Protein AF-A0A023B5G3-F1 (afdb_monomer_lite)

Structure (mmCIF, N/CA/C/O backbone):
data_AF-A0A023B5G3-F1
#
_entry.id   AF-A0A023B5G3-F1
#
loop_
_atom_site.group_PDB
_atom_site.id
_atom_site.type_symbol
_atom_site.label_atom_id
_atom_site.label_alt_id
_atom_site.label_comp_id
_atom_site.label_asym_id
_atom_site.label_entity_id
_atom_site.label_seq_id
_atom_site.pdbx_PDB_ins_code
_atom_sit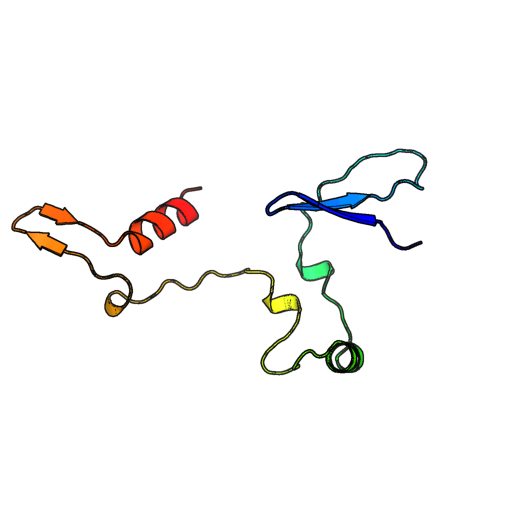e.Cartn_x
_atom_site.Cartn_y
_atom_site.Cartn_z
_atom_site.occupancy
_atom_site.B_iso_or_equiv
_atom_site.auth_seq_id
_atom_site.auth_comp_id
_atom_site.auth_asym_id
_atom_site.auth_atom_id
_atom_site.pdbx_PDB_model_num
ATOM 1 N N . MET A 1 1 ? -13.972 10.708 27.366 1.00 70.19 1 MET A N 1
ATOM 2 C CA . MET A 1 1 ? -14.596 11.364 26.195 1.00 70.19 1 MET A CA 1
ATOM 3 C C . MET A 1 1 ? -13.860 10.910 24.945 1.00 70.19 1 MET A C 1
ATOM 5 O O . MET A 1 1 ? -12.696 10.550 25.070 1.00 70.19 1 MET A O 1
ATOM 9 N N . GLN A 1 2 ? -14.532 10.851 23.793 1.00 77.62 2 GLN A N 1
ATOM 10 C CA . GLN A 1 2 ? -13.879 10.526 22.518 1.00 77.62 2 GLN A CA 1
ATOM 11 C C . GLN A 1 2 ? -13.016 11.721 22.065 1.00 77.62 2 GLN A C 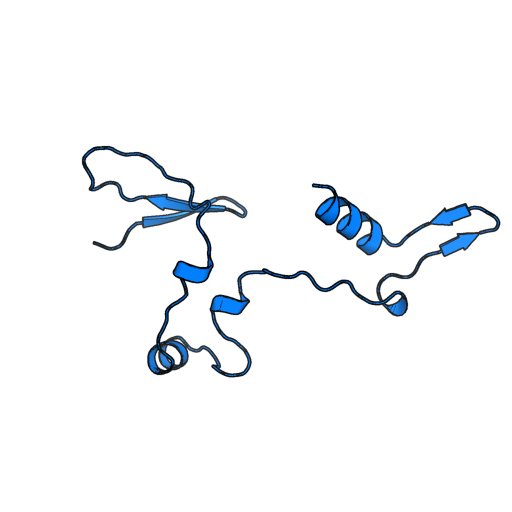1
ATOM 13 O O . GLN A 1 2 ? -13.484 12.853 22.213 1.00 77.62 2 GLN A O 1
ATOM 18 N N . PRO A 1 3 ? -11.782 11.504 21.572 1.00 85.62 3 PRO A N 1
ATOM 19 C CA . PRO A 1 3 ? -10.955 12.577 21.022 1.00 85.62 3 PRO A CA 1
ATOM 20 C C . PRO A 1 3 ? -11.542 13.101 19.707 1.00 85.62 3 PRO A C 1
ATOM 22 O O . PRO A 1 3 ? -12.339 12.418 19.057 1.00 85.62 3 PRO A O 1
ATOM 25 N N . GLN A 1 4 ? -11.156 14.316 19.319 1.00 87.94 4 GLN A N 1
ATOM 26 C CA . GLN A 1 4 ? -11.595 14.914 18.059 1.00 87.94 4 GLN A CA 1
ATOM 27 C C . GLN A 1 4 ? -10.597 14.582 16.951 1.00 87.94 4 GLN A C 1
ATOM 29 O O . GLN A 1 4 ? -9.394 14.737 17.131 1.00 87.94 4 GLN A O 1
ATOM 34 N N . TYR A 1 5 ? -11.098 14.134 15.802 1.00 87.56 5 TYR A N 1
ATOM 35 C CA . TYR A 1 5 ? -10.279 13.784 14.642 1.00 87.56 5 TYR A CA 1
ATOM 36 C C . TYR A 1 5 ? -10.452 14.840 13.552 1.00 87.56 5 TYR A C 1
ATOM 38 O O . TYR A 1 5 ? -11.577 15.236 13.239 1.00 87.56 5 TYR A O 1
ATOM 46 N N . ARG A 1 6 ? -9.350 15.268 12.936 1.00 91.25 6 ARG A N 1
ATOM 47 C CA . ARG A 1 6 ? -9.350 16.197 11.800 1.00 91.25 6 ARG A CA 1
ATOM 48 C C . ARG A 1 6 ? -8.515 15.617 10.669 1.00 91.25 6 ARG A C 1
ATOM 50 O O . ARG A 1 6 ? -7.440 15.080 10.900 1.00 91.25 6 ARG A O 1
ATOM 57 N N . ARG A 1 7 ? -8.999 15.738 9.435 1.00 91.19 7 ARG A N 1
ATOM 58 C CA . ARG A 1 7 ? -8.220 15.391 8.244 1.00 91.19 7 ARG A CA 1
ATOM 59 C C . ARG A 1 7 ? -7.478 16.625 7.746 1.00 91.19 7 ARG A C 1
ATOM 61 O O . ARG A 1 7 ? -8.119 17.643 7.497 1.00 91.19 7 ARG A O 1
ATOM 68 N N . ASP A 1 8 ? -6.174 16.495 7.546 1.00 92.56 8 ASP A N 1
ATOM 69 C CA . ASP A 1 8 ? -5.342 17.477 6.855 1.00 92.56 8 ASP A CA 1
ATOM 70 C C . ASP A 1 8 ? -4.577 16.780 5.725 1.00 92.56 8 ASP A C 1
ATOM 72 O O . ASP A 1 8 ? -3.635 16.027 5.955 1.00 92.56 8 ASP A O 1
ATOM 76 N N . ASN A 1 9 ? -5.021 16.977 4.482 1.00 93.25 9 ASN A N 1
ATOM 77 C CA . ASN A 1 9 ? -4.497 16.279 3.305 1.00 93.25 9 ASN A CA 1
ATOM 78 C C . ASN A 1 9 ? -4.499 14.740 3.462 1.00 93.25 9 ASN A C 1
ATOM 80 O O . ASN A 1 9 ? -5.568 14.108 3.448 1.00 93.25 9 ASN A O 1
ATOM 84 N N . VAL A 1 10 ? -3.303 14.151 3.561 1.00 88.81 10 VAL A N 1
ATOM 85 C CA . VAL A 1 10 ? -3.047 12.714 3.763 1.00 88.81 10 VAL A CA 1
ATOM 86 C C . VAL A 1 10 ? -2.886 12.343 5.240 1.00 88.81 10 VAL A C 1
ATOM 88 O O . VAL A 1 10 ? -2.831 11.161 5.565 1.00 88.81 10 VAL A O 1
ATOM 91 N N . ASN A 1 11 ? -2.852 13.336 6.127 1.00 88.12 11 ASN A N 1
ATOM 92 C CA . ASN A 1 11 ? -2.670 13.168 7.558 1.00 88.12 11 ASN A CA 1
ATOM 93 C C . ASN A 1 11 ? -4.018 13.186 8.289 1.00 88.12 11 ASN A C 1
ATOM 95 O O . ASN A 1 11 ? -4.984 13.846 7.883 1.00 88.12 11 ASN A O 1
ATOM 99 N N . ILE A 1 12 ? -4.071 12.459 9.403 1.00 88.31 12 ILE A N 1
ATOM 100 C CA . ILE A 1 12 ? -5.182 12.486 10.353 1.00 88.31 12 ILE A CA 1
ATOM 101 C C . ILE A 1 12 ? -4.624 12.987 11.681 1.00 88.31 12 ILE A C 1
ATOM 103 O O . ILE A 1 12 ? -3.787 12.330 12.294 1.00 88.31 12 ILE A O 1
ATOM 107 N N . LEU A 1 13 ? -5.109 14.144 12.111 1.00 86.75 13 LEU A N 1
ATOM 108 C CA . LEU A 1 13 ? -4.739 14.806 13.354 1.00 86.75 13 LEU A CA 1
ATOM 109 C C . LEU A 1 13 ? -5.736 14.434 14.447 1.00 86.75 13 LEU A C 1
ATOM 111 O O . LEU A 1 13 ? -6.939 14.313 14.180 1.00 86.75 13 LEU A O 1
ATOM 115 N N . VAL A 1 14 ? -5.247 14.276 15.675 1.00 85.06 14 VAL A N 1
ATOM 116 C CA . VAL A 1 14 ? -6.077 13.909 16.826 1.00 85.06 14 VAL A CA 1
ATOM 117 C C . VAL A 1 14 ? -5.866 14.889 17.958 1.00 85.06 14 VAL A C 1
ATOM 119 O O . VAL A 1 14 ? -4.750 15.101 18.417 1.00 85.06 14 VAL A O 1
ATOM 122 N N . ASP A 1 15 ? -6.968 15.463 18.422 1.00 84.31 15 ASP A N 1
ATOM 123 C CA . ASP A 1 15 ? -6.981 16.404 19.527 1.00 84.31 15 ASP A CA 1
ATOM 124 C C . ASP A 1 15 ? -7.528 15.740 20.803 1.00 84.31 15 ASP A C 1
ATOM 126 O O . ASP A 1 15 ? -8.654 15.222 20.846 1.00 84.31 15 ASP A O 1
ATOM 130 N N . PHE A 1 16 ? -6.704 15.778 21.854 1.00 77.88 16 PHE A N 1
ATOM 131 C CA . PHE A 1 16 ? -6.979 15.260 23.194 1.00 77.88 16 PHE A CA 1
ATOM 132 C C . PHE A 1 16 ? -7.230 16.375 24.235 1.00 77.88 16 PHE A C 1
ATOM 134 O O . PHE A 1 16 ? -7.089 16.119 25.434 1.00 77.88 16 PHE A O 1
ATOM 141 N N . SER A 1 17 ? -7.604 17.589 23.805 1.00 64.94 17 SER A N 1
ATOM 142 C CA . SER A 1 17 ? -7.671 18.877 24.539 1.00 64.94 17 SER A CA 1
ATOM 143 C C . SER A 1 17 ? -8.514 18.985 25.826 1.00 64.94 17 SER A C 1
ATOM 145 O O . SER A 1 17 ? -8.862 20.086 26.241 1.00 64.94 17 SER A O 1
ATOM 147 N N . ASN A 1 18 ? -8.766 17.899 26.559 1.00 56.88 18 ASN A N 1
ATOM 148 C CA . ASN A 1 18 ? -9.199 17.979 27.959 1.00 56.88 18 ASN A CA 1
ATOM 149 C C . ASN A 1 18 ? -8.160 17.462 28.974 1.00 56.88 18 ASN A C 1
ATOM 151 O O . ASN A 1 18 ? -8.461 17.371 30.164 1.00 56.88 18 ASN A O 1
ATOM 155 N N . SER A 1 19 ? -6.940 17.130 28.537 1.00 53.19 19 SER A N 1
ATOM 156 C CA . SER A 1 19 ? -5.792 16.957 29.435 1.00 53.19 19 SER A CA 1
ATOM 157 C C . SER A 1 19 ? -5.078 18.304 29.556 1.00 53.19 19 SER A C 1
ATOM 159 O O . SER A 1 19 ? -4.714 18.883 28.539 1.00 53.19 19 SER A O 1
ATOM 161 N N . ALA A 1 20 ? -4.894 18.822 30.774 1.00 53.16 20 ALA A N 1
ATOM 162 C CA . ALA A 1 20 ? -4.433 20.187 31.086 1.00 53.16 20 ALA A CA 1
ATOM 163 C C . ALA A 1 20 ? -3.023 20.580 30.570 1.00 53.16 20 ALA A C 1
ATOM 165 O O . ALA A 1 20 ? -2.484 21.603 30.971 1.00 53.16 20 ALA A O 1
ATOM 166 N N . ASN A 1 21 ? -2.436 19.788 29.675 1.00 52.22 21 ASN A N 1
ATOM 167 C CA . ASN A 1 21 ? -1.198 20.042 28.956 1.00 52.22 21 ASN A CA 1
ATOM 168 C C . ASN A 1 21 ? -1.447 19.719 27.474 1.00 52.22 21 ASN A C 1
ATOM 170 O O . ASN A 1 21 ? -1.207 18.595 27.037 1.00 52.22 21 ASN A O 1
ATOM 174 N N . GLY A 1 22 ? -1.990 20.681 26.722 1.00 47.88 22 GLY A N 1
ATOM 175 C CA . GLY A 1 22 ? -2.265 20.536 25.293 1.00 47.88 22 GLY A CA 1
ATOM 176 C C . GLY A 1 22 ? -0.975 20.325 24.504 1.00 47.88 22 GLY A C 1
ATOM 177 O O . GLY A 1 22 ? -0.252 21.276 24.219 1.00 47.88 22 GLY A O 1
ATOM 178 N N . ARG A 1 23 ? -0.682 19.068 24.176 1.00 50.50 23 ARG A N 1
ATOM 179 C CA . ARG A 1 23 ? 0.239 18.697 23.105 1.00 50.50 23 ARG A CA 1
ATOM 180 C C . ARG A 1 23 ? -0.626 18.128 21.990 1.00 50.50 23 ARG A C 1
ATOM 182 O O . ARG A 1 23 ? -1.280 17.109 22.191 1.00 50.50 23 ARG A O 1
ATOM 189 N N . GLU A 1 24 ? -0.682 18.831 20.863 1.00 54.94 24 GLU A N 1
ATOM 190 C CA . GLU A 1 24 ? -1.102 18.226 19.602 1.00 54.94 24 GLU A CA 1
ATOM 191 C C . GLU A 1 24 ? -0.047 17.161 19.283 1.00 54.94 24 GLU A C 1
ATOM 193 O O . GLU A 1 24 ? 1.114 17.485 19.043 1.00 54.94 24 GLU A O 1
ATOM 198 N N . GLU A 1 25 ? -0.413 15.889 19.419 1.00 57.28 25 GLU A N 1
ATOM 199 C CA . GLU A 1 25 ? 0.443 14.782 19.010 1.00 57.28 25 GLU A CA 1
ATOM 200 C C . GLU A 1 25 ? -0.019 14.331 17.629 1.00 57.28 25 GLU A C 1
ATOM 202 O O . GLU A 1 25 ? -1.145 13.850 17.460 1.00 57.28 25 GLU A O 1
ATOM 207 N N . ASP A 1 26 ? 0.858 14.480 16.639 1.00 54.28 26 ASP A N 1
ATOM 208 C CA . ASP A 1 26 ? 0.708 13.767 15.381 1.00 54.28 26 ASP A CA 1
ATOM 209 C C . ASP A 1 26 ? 0.691 12.270 15.701 1.00 54.28 26 ASP A C 1
ATOM 211 O O . ASP A 1 26 ? 1.573 11.754 16.396 1.00 54.28 26 ASP A O 1
ATOM 215 N N . LEU A 1 27 ? -0.331 11.551 15.228 1.00 57.59 27 LEU A N 1
ATOM 216 C CA . LEU A 1 27 ? -0.376 10.097 15.355 1.00 57.59 27 LEU A CA 1
ATOM 217 C C . LEU A 1 27 ? 0.645 9.461 14.401 1.00 57.59 27 LEU A C 1
ATOM 219 O O . LEU A 1 27 ? 0.282 8.776 13.448 1.00 57.59 27 LEU A O 1
ATOM 223 N N . GLU A 1 28 ? 1.931 9.599 14.704 1.00 56.19 28 GLU A N 1
ATOM 224 C CA . GLU A 1 28 ? 2.985 8.725 14.187 1.00 56.19 28 GLU A CA 1
ATOM 225 C C . GLU A 1 28 ? 3.000 7.430 15.024 1.00 56.19 28 GLU A C 1
ATOM 227 O O . GLU A 1 28 ? 3.953 7.065 15.706 1.00 56.19 28 GLU A O 1
ATOM 232 N N . GLY A 1 29 ? 1.838 6.773 15.086 1.00 50.50 29 GLY A N 1
ATOM 233 C CA . GLY A 1 29 ? 1.554 5.680 16.009 1.00 50.50 29 GLY A CA 1
ATOM 234 C C . GLY A 1 29 ? 1.262 4.384 15.271 1.00 50.50 29 GLY A C 1
ATOM 235 O O . GLY A 1 29 ? 0.355 4.342 14.442 1.00 50.50 29 GLY A O 1
ATOM 236 N N . ASP A 1 30 ? 2.000 3.326 15.628 1.00 51.81 30 ASP A N 1
ATOM 237 C CA . ASP A 1 30 ? 1.835 1.926 15.211 1.00 51.81 30 ASP A CA 1
ATOM 238 C C . ASP A 1 30 ? 0.357 1.568 14.959 1.00 51.81 30 ASP A C 1
ATOM 240 O O . ASP A 1 30 ? -0.417 1.233 15.868 1.00 51.81 30 ASP A O 1
ATOM 244 N N . THR A 1 31 ? -0.049 1.676 13.689 1.00 54.72 31 THR A N 1
ATOM 245 C CA . THR A 1 31 ? -1.451 1.681 13.241 1.00 54.72 31 THR A CA 1
ATOM 246 C C . THR A 1 31 ? -2.167 0.368 13.576 1.00 54.72 31 THR A C 1
ATOM 248 O O . THR A 1 31 ? -3.397 0.286 13.614 1.00 54.72 31 THR A O 1
ATOM 251 N N . LYS A 1 32 ? -1.394 -0.669 13.922 1.00 51.81 32 LYS A N 1
ATOM 252 C CA . LYS A 1 32 ? -1.867 -1.971 14.398 1.00 51.81 32 LYS A CA 1
ATOM 253 C C . LYS A 1 32 ? -2.659 -1.889 15.706 1.00 51.81 32 LYS A C 1
ATOM 255 O O . LYS A 1 32 ? -3.461 -2.784 15.978 1.00 51.81 32 LYS A O 1
ATOM 260 N N . ARG A 1 33 ? -2.490 -0.838 16.518 1.00 55.28 33 ARG A N 1
ATOM 261 C CA . ARG A 1 33 ? -3.258 -0.667 17.766 1.00 55.28 33 ARG A CA 1
ATOM 262 C C . ARG A 1 33 ? -4.684 -0.149 17.545 1.00 55.28 33 ARG A C 1
ATOM 264 O O . ARG A 1 33 ? -5.555 -0.502 18.339 1.00 55.28 33 ARG A O 1
ATOM 271 N N . GLY A 1 34 ? -4.940 0.613 16.477 1.00 61.38 34 GLY A N 1
ATOM 272 C CA . GLY A 1 34 ? -6.220 1.303 16.250 1.00 61.38 34 GLY A CA 1
ATOM 273 C C . GLY A 1 34 ? -7.382 0.416 15.784 1.00 61.38 34 GLY A C 1
ATOM 274 O O . GLY A 1 34 ? -8.537 0.731 16.050 1.00 61.38 34 GLY A O 1
ATOM 275 N N . PHE A 1 35 ? -7.109 -0.728 15.147 1.00 71.44 35 PHE A N 1
ATOM 276 C CA . PHE A 1 35 ? -8.139 -1.556 14.493 1.00 71.44 35 PHE A CA 1
ATOM 277 C C . PHE A 1 35 ? -8.526 -2.828 15.266 1.00 71.44 35 PHE A C 1
ATOM 279 O O . PHE A 1 35 ? -8.913 -3.838 14.673 1.00 71.44 35 PHE A O 1
ATOM 286 N N . LYS A 1 36 ? -8.460 -2.805 16.604 1.00 77.38 36 LYS A N 1
ATOM 287 C CA . LYS A 1 36 ? -8.943 -3.909 17.457 1.00 77.38 36 LYS A CA 1
ATOM 288 C C . LYS A 1 36 ? -10.472 -3.889 17.589 1.00 77.38 36 LYS A C 1
ATOM 290 O O . LYS A 1 36 ? -11.016 -3.641 18.661 1.00 77.38 36 LYS A O 1
ATOM 295 N N . ILE A 1 37 ? -11.165 -4.146 16.485 1.00 86.81 37 ILE A N 1
ATOM 296 C CA . ILE A 1 37 ? -12.631 -4.217 16.414 1.00 86.81 37 ILE A CA 1
ATOM 297 C C . ILE A 1 37 ? -13.056 -5.695 16.502 1.00 86.81 37 ILE A C 1
ATOM 299 O O . ILE A 1 37 ? -12.403 -6.570 15.933 1.00 86.81 37 ILE A O 1
ATOM 303 N N . LYS A 1 38 ? -14.131 -6.007 17.237 1.00 90.31 38 LYS A N 1
ATOM 304 C CA . LYS A 1 38 ? -14.681 -7.375 17.295 1.00 90.31 38 LYS A CA 1
ATOM 305 C C . LYS A 1 38 ? -15.386 -7.732 15.985 1.00 90.31 38 LYS A C 1
ATOM 307 O O . LYS A 1 38 ? -15.940 -6.859 15.324 1.00 90.31 38 LYS A O 1
ATOM 312 N N . LEU A 1 39 ? -15.434 -9.023 15.655 1.00 89.56 39 LEU A N 1
ATOM 313 C CA . LEU A 1 39 ? -16.048 -9.531 14.421 1.00 89.56 39 LEU A CA 1
ATOM 314 C C . LEU A 1 39 ? -17.518 -9.104 14.260 1.00 89.56 39 LEU A C 1
ATOM 316 O O . LEU A 1 39 ? -17.934 -8.670 13.192 1.00 89.56 39 LEU A O 1
ATOM 320 N N . GLU A 1 40 ? -18.292 -9.190 15.340 1.00 92.31 40 GLU A N 1
ATOM 321 C CA . GLU A 1 40 ? -19.703 -8.782 15.368 1.00 92.31 40 GLU A CA 1
ATOM 322 C C . GLU A 1 40 ? -19.856 -7.289 15.060 1.00 92.31 40 GLU A C 1
ATOM 324 O O . GLU A 1 40 ? -20.678 -6.896 14.237 1.00 92.31 40 GLU A O 1
ATOM 329 N N . THR A 1 41 ? -19.000 -6.456 15.657 1.00 92.44 41 THR A N 1
ATOM 330 C CA . THR A 1 41 ? -18.978 -5.012 15.413 1.00 92.44 41 THR A CA 1
ATOM 331 C C . THR A 1 41 ? -18.555 -4.687 13.983 1.00 92.44 41 THR A C 1
ATOM 333 O O . THR A 1 41 ? -19.113 -3.774 13.390 1.00 92.44 41 THR A O 1
ATOM 336 N N . MET A 1 42 ? -17.623 -5.443 13.393 1.00 93.00 42 MET A N 1
ATOM 337 C CA . MET A 1 42 ? -17.237 -5.267 11.986 1.00 93.00 42 MET A CA 1
ATOM 338 C C . MET A 1 42 ? -18.434 -5.457 11.050 1.00 93.00 42 MET A C 1
ATOM 340 O O . MET A 1 42 ? -18.669 -4.605 10.198 1.00 93.00 42 MET A O 1
ATOM 344 N N . LYS A 1 43 ? -19.229 -6.515 11.255 1.00 92.19 43 LYS A N 1
ATOM 345 C CA . LYS A 1 43 ? -20.436 -6.767 10.453 1.00 92.19 43 LYS A CA 1
ATOM 346 C C . LYS A 1 43 ? -21.478 -5.661 10.623 1.00 92.19 43 LYS A C 1
ATOM 348 O O . LYS A 1 43 ? -22.058 -5.222 9.637 1.00 92.19 43 LYS A O 1
ATOM 353 N N . LEU A 1 44 ? -21.676 -5.172 11.851 1.00 94.88 44 LEU A N 1
ATOM 354 C CA . LEU A 1 44 ? -22.575 -4.041 12.129 1.00 94.88 44 LEU A CA 1
ATOM 355 C C . LEU A 1 44 ? -22.122 -2.741 11.450 1.00 94.88 44 LEU A C 1
ATOM 357 O O . LEU A 1 44 ? -22.954 -1.947 11.029 1.00 94.88 44 LEU A O 1
ATOM 361 N N . LEU A 1 45 ? -20.810 -2.536 11.325 1.00 93.88 45 LEU A N 1
ATOM 362 C CA . LEU A 1 45 ? -20.213 -1.406 10.612 1.00 93.88 45 LEU A CA 1
ATOM 363 C C . LEU A 1 45 ? -20.207 -1.593 9.079 1.00 93.88 45 LEU A C 1
ATOM 365 O O . LEU A 1 45 ? -19.729 -0.712 8.371 1.00 93.88 45 LEU A O 1
ATOM 369 N N . GLY A 1 46 ? -20.725 -2.715 8.566 1.00 94.31 46 GLY A N 1
ATOM 370 C CA . GLY A 1 46 ? -20.812 -3.006 7.132 1.00 94.31 46 GLY A CA 1
ATOM 371 C C . GLY A 1 46 ? -19.550 -3.614 6.516 1.00 94.31 46 GLY A C 1
ATOM 372 O O . GLY A 1 46 ? -19.447 -3.683 5.295 1.00 94.31 46 GLY A O 1
ATOM 373 N N . PHE A 1 47 ? -18.589 -4.063 7.328 1.00 94.56 47 PHE A N 1
ATOM 374 C CA . PHE A 1 47 ? -17.384 -4.726 6.831 1.00 94.56 47 PHE A CA 1
ATOM 375 C C . PHE A 1 47 ? -17.597 -6.224 6.620 1.00 94.56 47 PHE A C 1
ATOM 377 O O . PHE A 1 47 ? -18.157 -6.918 7.475 1.00 94.56 47 PHE A O 1
ATOM 384 N N . ASP A 1 48 ? -17.044 -6.730 5.519 1.00 93.56 48 ASP A N 1
ATOM 385 C CA . ASP A 1 48 ? -16.883 -8.160 5.289 1.00 93.56 48 ASP A CA 1
ATOM 386 C C . ASP A 1 48 ? -15.622 -8.668 6.000 1.00 93.56 48 ASP A C 1
ATOM 388 O O . ASP A 1 48 ? -14.521 -8.132 5.852 1.00 93.56 48 ASP A O 1
ATOM 392 N N . THR A 1 49 ? -15.777 -9.714 6.801 1.00 90.19 49 THR A N 1
ATOM 393 C CA . THR A 1 49 ? -14.707 -10.203 7.669 1.00 90.19 49 THR A CA 1
ATOM 394 C C . THR A 1 49 ? -13.672 -11.068 6.952 1.00 90.19 49 THR A C 1
ATOM 396 O O . THR A 1 49 ? -12.587 -11.274 7.498 1.00 90.19 49 THR A O 1
ATOM 399 N N . GLU A 1 50 ? -13.996 -11.554 5.756 1.00 92.25 50 GLU A N 1
ATOM 400 C CA . GLU A 1 50 ? -13.139 -12.383 4.907 1.00 92.25 50 GLU A CA 1
ATOM 401 C C . GLU A 1 50 ? -12.450 -11.552 3.819 1.00 92.25 50 GLU A C 1
ATOM 403 O O . GLU A 1 50 ? -11.267 -11.761 3.557 1.00 92.25 50 GLU A O 1
ATOM 408 N N . TYR A 1 51 ? -13.149 -10.572 3.239 1.00 93.94 51 TYR A N 1
ATOM 409 C CA . TYR A 1 51 ? -12.676 -9.824 2.068 1.00 93.94 51 TYR A CA 1
ATOM 410 C C . TYR A 1 51 ? -12.374 -8.342 2.332 1.00 93.94 51 TYR A C 1
ATOM 412 O O . TYR A 1 51 ? -11.659 -7.727 1.543 1.00 93.94 51 TYR A O 1
ATOM 420 N N . ALA A 1 52 ? -12.873 -7.747 3.422 1.00 93.12 52 ALA A N 1
ATOM 421 C CA . ALA A 1 52 ? -12.796 -6.298 3.640 1.00 93.12 52 ALA A CA 1
ATOM 422 C C . ALA A 1 52 ? -12.561 -5.915 5.112 1.00 93.12 52 ALA A C 1
ATOM 424 O O . ALA A 1 52 ? -13.296 -5.118 5.696 1.00 93.12 52 ALA A O 1
ATOM 425 N N . ARG A 1 53 ? -11.517 -6.465 5.743 1.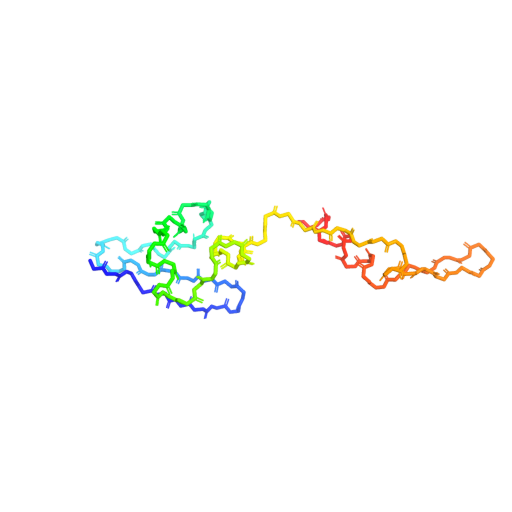00 91.31 53 ARG A N 1
ATOM 426 C CA . ARG A 1 53 ? -11.208 -6.142 7.147 1.00 91.31 53 ARG A CA 1
ATOM 427 C C . ARG A 1 53 ? -10.716 -4.690 7.282 1.00 91.31 53 ARG A C 1
ATOM 429 O O . ARG A 1 53 ? -9.807 -4.305 6.551 1.00 91.31 53 ARG A O 1
ATOM 436 N N . PRO A 1 54 ? -11.186 -3.912 8.278 1.00 90.56 54 PRO A N 1
ATOM 437 C CA . PRO A 1 54 ? -10.779 -2.512 8.467 1.00 90.56 54 PRO A CA 1
ATOM 438 C C . PRO A 1 54 ? -9.262 -2.288 8.523 1.00 90.56 54 PRO A C 1
ATOM 440 O O . PRO A 1 54 ? -8.748 -1.330 7.958 1.00 90.56 54 PRO A O 1
ATOM 443 N N . ALA A 1 55 ? -8.526 -3.206 9.157 1.00 87.75 55 ALA A N 1
ATOM 444 C CA . ALA A 1 55 ? -7.070 -3.119 9.269 1.00 87.75 55 ALA A CA 1
ATOM 445 C C . ALA A 1 55 ? -6.341 -3.151 7.909 1.00 87.75 55 ALA A C 1
ATOM 447 O O . ALA A 1 55 ? -5.205 -2.697 7.831 1.00 87.75 55 ALA A O 1
ATOM 448 N N . TRP A 1 56 ? -6.973 -3.674 6.850 1.00 89.81 56 TRP A N 1
ATOM 449 C CA . TRP A 1 56 ? -6.409 -3.727 5.496 1.00 89.81 56 TRP A CA 1
ATOM 450 C C . TRP A 1 56 ? -6.519 -2.405 4.736 1.00 89.81 56 TRP A C 1
ATOM 452 O O . TRP A 1 56 ? -5.880 -2.250 3.702 1.00 89.81 56 TRP A O 1
ATOM 462 N N . MET A 1 57 ? -7.275 -1.429 5.251 1.00 90.19 57 MET A N 1
ATOM 463 C CA . MET A 1 57 ? -7.288 -0.070 4.694 1.00 90.19 57 MET A CA 1
ATOM 464 C C . MET A 1 57 ? -5.949 0.654 4.895 1.00 90.19 57 MET A C 1
ATOM 466 O O . MET A 1 57 ? -5.692 1.667 4.251 1.00 90.19 57 MET A O 1
ATOM 470 N N . VAL A 1 58 ? -5.091 0.130 5.775 1.00 88.50 58 VAL A N 1
ATOM 471 C CA . VAL A 1 58 ? -3.738 0.629 6.016 1.00 88.50 58 VAL A CA 1
ATOM 472 C C . VAL A 1 58 ? -2.745 -0.208 5.215 1.00 88.50 58 VAL A C 1
ATOM 474 O O . VAL A 1 58 ? -2.595 -1.408 5.453 1.00 88.50 58 VAL A O 1
ATOM 477 N N . ILE A 1 59 ? -2.026 0.431 4.292 1.00 88.88 59 ILE A N 1
ATOM 478 C CA . ILE A 1 59 ? -1.001 -0.228 3.477 1.00 88.88 59 ILE A CA 1
ATOM 479 C C . ILE A 1 59 ? 0.237 -0.494 4.346 1.00 88.88 59 ILE A C 1
ATOM 481 O O . ILE A 1 59 ? 0.959 0.427 4.707 1.00 88.88 59 ILE A O 1
ATOM 485 N N . GLN A 1 60 ? 0.485 -1.763 4.679 1.00 87.44 60 GLN A N 1
ATOM 486 C CA . GLN A 1 60 ? 1.703 -2.212 5.385 1.00 87.44 60 GLN A CA 1
ATOM 487 C C . GLN A 1 60 ? 2.732 -2.845 4.443 1.00 87.44 60 GLN A C 1
ATOM 489 O O . GLN A 1 60 ? 3.905 -2.989 4.778 1.00 87.44 60 GLN A O 1
ATOM 494 N N . THR A 1 61 ? 2.284 -3.284 3.273 1.00 88.75 61 THR A N 1
ATOM 495 C CA . THR A 1 61 ? 3.117 -3.889 2.239 1.00 88.75 61 THR A CA 1
ATOM 496 C C . THR A 1 61 ? 2.547 -3.457 0.903 1.00 88.75 61 THR A C 1
ATOM 498 O O . THR A 1 61 ? 1.368 -3.683 0.632 1.00 88.75 61 THR A O 1
ATOM 501 N N . LEU A 1 62 ? 3.372 -2.811 0.085 1.00 92.38 62 LEU A N 1
ATOM 502 C CA . LEU A 1 62 ? 2.991 -2.397 -1.257 1.00 92.38 62 LEU A CA 1
ATOM 503 C C . LEU A 1 62 ? 3.401 -3.487 -2.249 1.00 92.38 62 LEU A C 1
ATOM 505 O O . LEU A 1 62 ? 4.564 -3.885 -2.300 1.00 92.38 62 LEU A O 1
ATOM 509 N N . LEU A 1 63 ? 2.443 -3.986 -3.026 1.00 91.75 63 LEU A N 1
ATOM 510 C CA . LEU A 1 63 ? 2.717 -5.000 -4.040 1.00 91.75 63 LEU A CA 1
ATOM 511 C C . LEU A 1 63 ? 3.400 -4.364 -5.251 1.00 91.75 63 LEU A C 1
ATOM 513 O O . LEU A 1 63 ? 2.936 -3.354 -5.779 1.00 91.75 63 LEU A O 1
ATOM 517 N N . VAL A 1 64 ? 4.477 -4.993 -5.720 1.00 93.19 64 VAL A N 1
ATOM 518 C CA . VAL A 1 64 ? 5.162 -4.588 -6.951 1.00 93.19 64 VAL A CA 1
ATOM 519 C C . VAL A 1 64 ? 4.537 -5.337 -8.133 1.00 93.19 64 VAL A C 1
ATOM 521 O O . VAL A 1 64 ? 4.599 -6.568 -8.169 1.00 93.19 64 VAL A O 1
ATOM 524 N N . PRO A 1 65 ? 3.944 -4.637 -9.115 1.00 92.50 65 PRO A N 1
ATOM 525 C CA . PRO A 1 65 ? 3.310 -5.286 -10.252 1.00 92.50 65 PRO A CA 1
ATOM 526 C C . PRO A 1 65 ? 4.343 -5.918 -11.208 1.00 92.50 65 PRO A C 1
ATOM 528 O O . PRO A 1 65 ? 5.488 -5.451 -11.300 1.00 92.50 65 PRO A O 1
ATOM 531 N N . PRO A 1 66 ? 3.968 -6.983 -11.943 1.00 94.00 66 PRO A N 1
ATOM 532 C CA . PRO A 1 66 ? 4.853 -7.653 -12.896 1.00 94.00 66 PRO A CA 1
ATOM 533 C C . PRO A 1 66 ? 5.150 -6.776 -14.130 1.00 94.00 66 PRO A C 1
ATOM 535 O O . PRO A 1 66 ? 4.370 -5.873 -14.434 1.00 94.00 66 PRO A O 1
ATOM 538 N N . PRO A 1 67 ? 6.223 -7.055 -14.900 1.00 90.44 67 PRO A N 1
ATOM 539 C CA . PRO A 1 67 ? 6.631 -6.241 -16.054 1.00 90.44 67 PRO A CA 1
ATOM 540 C C . PRO A 1 67 ? 5.550 -6.012 -17.118 1.00 90.44 67 PRO A C 1
ATOM 542 O O . PRO A 1 67 ? 5.522 -4.949 -17.724 1.00 90.44 67 PRO A O 1
ATOM 545 N N . CYS A 1 68 ? 4.622 -6.956 -17.315 1.00 92.00 68 CYS A N 1
ATOM 546 C CA . CYS A 1 68 ? 3.502 -6.783 -18.249 1.00 92.00 68 CYS A CA 1
ATOM 547 C C . CYS A 1 68 ? 2.551 -5.633 -17.868 1.00 92.00 68 CYS A C 1
ATOM 549 O O . CYS A 1 68 ? 1.849 -5.119 -18.730 1.00 92.00 68 CYS A O 1
ATOM 551 N N . VAL A 1 69 ? 2.551 -5.215 -16.599 1.00 93.31 69 VAL A N 1
ATOM 552 C CA . VAL A 1 69 ? 1.749 -4.102 -16.062 1.00 93.31 69 VAL A CA 1
ATOM 553 C C . VAL A 1 69 ? 2.594 -2.825 -15.896 1.00 93.31 69 VAL A C 1
ATOM 555 O O . VAL A 1 69 ? 2.061 -1.743 -15.673 1.00 93.31 69 VAL A O 1
ATOM 558 N N . ARG A 1 70 ? 3.921 -2.929 -16.037 1.00 93.88 70 ARG A N 1
ATOM 559 C CA . ARG A 1 70 ? 4.871 -1.803 -16.030 1.00 93.88 70 ARG A CA 1
ATOM 560 C C . ARG A 1 70 ? 5.863 -1.922 -17.202 1.00 93.88 70 ARG A C 1
ATOM 562 O O . ARG A 1 70 ? 7.057 -2.131 -16.973 1.00 93.88 70 ARG A O 1
ATOM 569 N N . PRO A 1 71 ? 5.373 -1.855 -18.453 1.00 91.69 71 PRO A N 1
ATOM 570 C CA . PRO A 1 71 ? 6.186 -2.115 -19.638 1.00 91.69 71 PRO A CA 1
ATOM 571 C C . PRO A 1 71 ? 7.249 -1.033 -19.845 1.00 91.69 71 PRO A C 1
ATOM 573 O O . PRO A 1 71 ? 7.025 0.133 -19.544 1.00 91.69 71 PRO A O 1
ATOM 576 N N . TYR A 1 72 ? 8.394 -1.401 -20.407 1.00 92.56 72 TYR A N 1
ATOM 577 C CA . TYR A 1 72 ? 9.447 -0.458 -20.788 1.00 92.56 72 TYR A CA 1
ATOM 578 C C . TYR A 1 72 ? 9.581 -0.401 -22.312 1.00 92.56 72 TYR A C 1
ATOM 580 O O . TYR A 1 72 ? 9.225 -1.353 -23.010 1.00 92.56 72 TYR A O 1
ATOM 588 N N . ALA A 1 73 ? 10.113 0.706 -22.821 1.00 90.81 73 ALA A N 1
ATOM 589 C CA . ALA A 1 73 ? 10.496 0.859 -24.218 1.00 90.81 73 ALA A CA 1
ATOM 590 C C . ALA A 1 73 ? 12.024 0.817 -24.346 1.00 90.81 73 ALA A C 1
ATOM 592 O O . ALA A 1 73 ? 12.744 1.323 -23.482 1.00 90.81 73 ALA A O 1
ATOM 593 N N . GLN A 1 74 ? 12.523 0.220 -25.428 1.00 93.81 74 GLN A N 1
ATOM 594 C CA . GLN A 1 74 ? 13.947 0.207 -25.749 1.00 93.81 74 GLN A CA 1
ATOM 595 C C . GLN A 1 74 ? 14.158 0.521 -27.231 1.00 93.81 74 GLN A C 1
ATOM 597 O O . GLN A 1 74 ? 13.534 -0.097 -2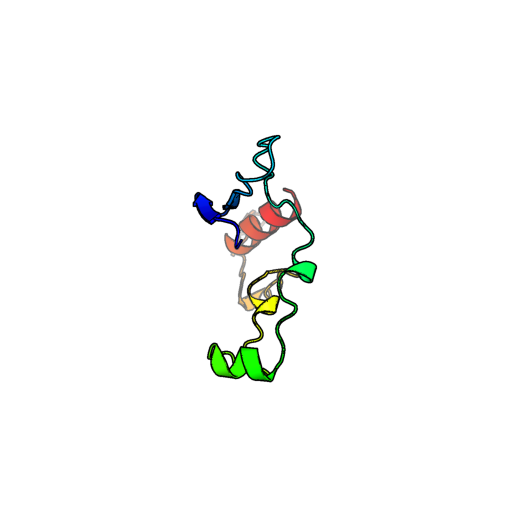8.094 1.00 93.81 74 GLN A O 1
ATOM 602 N N . PHE A 1 75 ? 15.061 1.457 -27.518 1.00 92.88 75 PHE A N 1
ATOM 603 C CA . PHE A 1 75 ? 15.488 1.812 -28.867 1.00 92.88 75 PHE A CA 1
ATOM 604 C C . PHE A 1 75 ? 17.020 1.824 -28.923 1.00 92.88 75 PHE A C 1
ATOM 606 O O . PHE A 1 75 ? 17.674 2.732 -28.419 1.00 92.88 75 PHE A O 1
ATOM 613 N N . GLY A 1 76 ? 17.615 0.775 -29.499 1.00 92.06 76 GLY A N 1
ATOM 614 C CA . GLY A 1 76 ? 19.067 0.583 -29.461 1.00 92.06 76 GLY A CA 1
ATOM 615 C C . GLY A 1 76 ? 19.581 0.400 -28.027 1.00 92.06 76 GLY A C 1
ATOM 616 O O . GLY A 1 76 ? 19.142 -0.507 -27.314 1.00 92.06 76 GLY A O 1
ATOM 617 N N . SER A 1 77 ? 20.519 1.253 -27.609 1.00 92.25 77 SER A N 1
ATOM 618 C CA . SER A 1 77 ? 21.022 1.312 -26.229 1.00 92.25 77 SER A CA 1
ATOM 619 C C . SER A 1 77 ? 20.102 2.071 -25.274 1.00 92.25 77 SER A C 1
ATOM 621 O O . SER A 1 77 ? 20.254 1.932 -24.061 1.00 92.25 77 SER A O 1
ATOM 623 N N . ASP A 1 78 ? 19.168 2.864 -25.798 1.00 92.06 78 ASP A N 1
ATOM 624 C CA . ASP A 1 78 ? 18.354 3.756 -24.985 1.00 92.06 78 ASP A CA 1
ATOM 625 C C . ASP A 1 78 ? 17.162 2.996 -24.417 1.0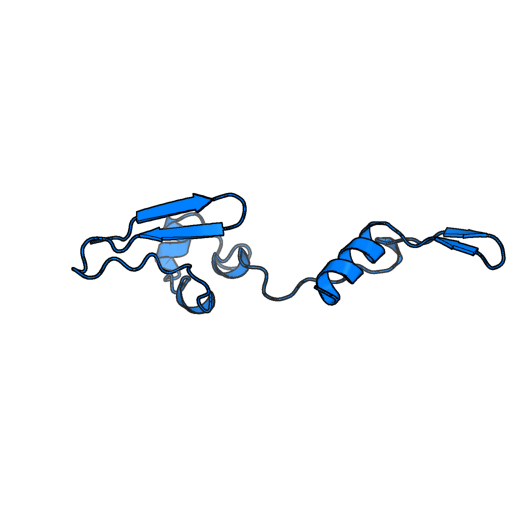0 92.06 78 ASP A C 1
ATOM 627 O O . ASP A 1 78 ? 16.426 2.315 -25.138 1.00 92.06 78 ASP A O 1
ATOM 631 N N . ARG A 1 79 ? 16.975 3.112 -23.101 1.00 90.50 79 ARG A N 1
ATOM 632 C CA . ARG A 1 79 ? 15.894 2.462 -22.362 1.00 90.50 79 ARG A CA 1
ATOM 633 C C . ARG A 1 79 ? 15.062 3.506 -21.634 1.00 90.50 79 ARG A C 1
ATOM 635 O O . ARG A 1 79 ? 15.595 4.318 -20.884 1.00 90.50 79 ARG A O 1
ATOM 642 N N . SER A 1 80 ? 13.749 3.424 -21.804 1.00 92.69 80 SER A N 1
ATOM 643 C CA . SER A 1 80 ? 12.772 4.259 -21.109 1.00 92.69 80 SER A CA 1
ATOM 644 C C . SER A 1 80 ? 11.842 3.366 -20.294 1.00 92.69 80 SER A C 1
ATOM 646 O O . SER A 1 80 ? 11.129 2.524 -20.839 1.00 92.69 80 SER A O 1
ATOM 648 N N . GLU A 1 81 ? 11.885 3.517 -18.974 1.00 93.94 81 GLU A N 1
ATOM 649 C CA . GLU A 1 81 ? 11.038 2.762 -18.048 1.00 93.94 81 GLU A CA 1
ATOM 650 C C . GLU A 1 81 ? 9.631 3.367 -17.972 1.00 93.94 81 GLU A C 1
ATOM 652 O O . GLU A 1 81 ? 9.455 4.567 -18.166 1.00 93.94 81 GLU A O 1
ATOM 657 N N . HIS A 1 82 ? 8.632 2.550 -17.632 1.00 93.56 82 HIS A N 1
ATOM 658 C CA . HIS A 1 82 ? 7.281 3.033 -17.338 1.00 93.56 82 HIS A CA 1
ATOM 659 C C . HIS A 1 82 ? 7.262 4.028 -16.168 1.00 93.56 82 HIS A C 1
ATOM 661 O O . HIS A 1 82 ? 7.943 3.799 -15.164 1.00 93.56 82 HIS A O 1
ATOM 667 N N . ASP A 1 83 ? 6.351 5.003 -16.200 1.00 94.31 83 ASP A N 1
ATOM 668 C CA . ASP A 1 83 ? 6.136 5.958 -15.099 1.00 94.31 83 ASP A CA 1
ATOM 669 C C . ASP A 1 83 ? 5.871 5.267 -13.756 1.00 94.31 83 ASP A C 1
ATOM 671 O O . ASP A 1 83 ? 6.347 5.695 -12.709 1.00 94.31 83 ASP A O 1
ATOM 675 N N . LEU A 1 84 ? 5.153 4.139 -13.784 1.00 91.81 84 LEU A N 1
ATOM 676 C CA . LEU A 1 84 ? 4.894 3.340 -12.584 1.00 91.81 84 LEU A CA 1
ATOM 677 C C . LEU A 1 84 ? 6.189 2.800 -11.961 1.00 91.81 84 LEU A C 1
ATOM 679 O O . LEU A 1 84 ? 6.316 2.778 -10.741 1.00 91.81 84 LEU A O 1
ATOM 683 N N . THR A 1 85 ? 7.157 2.384 -12.780 1.00 93.44 85 THR A N 1
ATOM 684 C CA . THR A 1 85 ? 8.466 1.927 -12.293 1.00 93.44 85 THR A CA 1
ATOM 685 C C . THR A 1 85 ? 9.230 3.083 -11.653 1.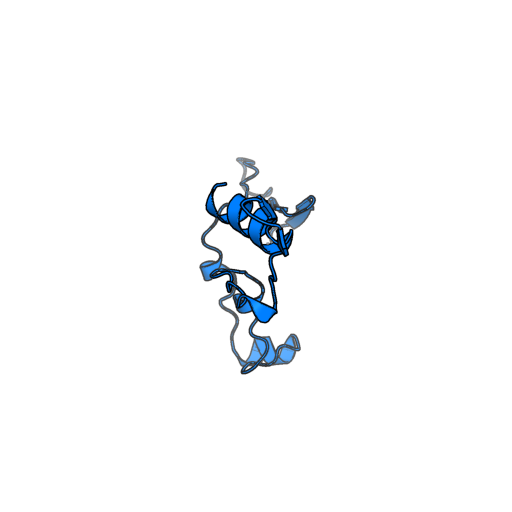00 93.44 85 THR A C 1
ATOM 687 O O . THR A 1 85 ? 9.799 2.903 -10.578 1.00 93.44 85 THR A O 1
ATOM 690 N N . LEU A 1 86 ? 9.193 4.270 -12.265 1.00 93.69 86 LEU A N 1
ATOM 691 C CA . LEU A 1 86 ? 9.834 5.468 -11.719 1.00 93.69 86 LEU A CA 1
ATOM 692 C C . LEU A 1 86 ? 9.191 5.883 -10.389 1.00 93.69 86 LEU A C 1
ATOM 694 O O . LEU A 1 86 ? 9.891 6.099 -9.406 1.00 93.69 86 LEU A O 1
ATOM 698 N N . LYS A 1 87 ? 7.856 5.878 -10.299 1.00 92.38 87 LYS A N 1
ATOM 699 C CA . LYS A 1 87 ? 7.167 6.258 -9.061 1.00 92.38 87 LYS A CA 1
ATOM 700 C C . LYS A 1 87 ? 7.348 5.247 -7.925 1.00 92.38 87 LYS A C 1
ATOM 702 O O . LYS A 1 87 ? 7.397 5.626 -6.753 1.00 92.38 87 LYS A O 1
ATOM 707 N N . LEU A 1 88 ? 7.453 3.959 -8.257 1.00 92.25 88 LEU A N 1
ATOM 708 C CA . LEU A 1 88 ? 7.803 2.922 -7.285 1.00 92.25 88 LEU A CA 1
ATOM 709 C C . LEU A 1 88 ? 9.232 3.109 -6.769 1.00 92.25 88 LEU A C 1
ATOM 711 O O . LEU A 1 88 ? 9.453 2.948 -5.573 1.00 92.25 88 LEU A O 1
ATOM 715 N N . LEU A 1 89 ? 10.176 3.495 -7.634 1.00 92.38 89 LEU A N 1
ATOM 716 C CA . LEU A 1 89 ? 11.545 3.806 -7.227 1.00 92.38 89 LEU A CA 1
ATOM 717 C C . LEU A 1 89 ? 11.587 4.988 -6.248 1.00 92.38 89 LEU A C 1
ATOM 719 O O . LEU A 1 89 ? 12.237 4.881 -5.212 1.00 92.38 89 LEU A O 1
ATOM 723 N N . ASP A 1 90 ? 10.838 6.061 -6.517 1.00 94.00 90 ASP A N 1
ATOM 724 C CA . ASP A 1 90 ? 10.716 7.194 -5.586 1.00 94.00 90 ASP A CA 1
ATOM 725 C C . ASP A 1 90 ? 10.183 6.757 -4.216 1.00 94.00 90 ASP A C 1
ATOM 727 O O . ASP A 1 90 ? 10.630 7.246 -3.188 1.00 94.00 90 ASP A O 1
ATOM 731 N N . THR A 1 91 ? 9.224 5.826 -4.195 1.00 89.62 91 THR A N 1
ATOM 732 C CA . THR A 1 91 ? 8.601 5.338 -2.952 1.00 89.62 91 THR A CA 1
ATOM 733 C C . THR A 1 91 ? 9.535 4.422 -2.153 1.00 89.62 91 THR A C 1
ATOM 735 O O . THR A 1 91 ? 9.385 4.304 -0.943 1.00 89.62 91 THR A O 1
ATOM 738 N N . LEU A 1 92 ? 10.486 3.757 -2.817 1.00 88.94 92 LEU A N 1
ATOM 739 C CA . LEU A 1 92 ? 11.509 2.930 -2.168 1.00 88.94 92 LEU A CA 1
ATOM 740 C C . LEU A 1 92 ? 12.694 3.751 -1.647 1.00 88.94 92 LEU A C 1
ATOM 742 O O . LEU A 1 92 ? 13.345 3.327 -0.697 1.00 88.94 92 LEU A O 1
ATOM 746 N N . ASN A 1 93 ? 12.992 4.872 -2.303 1.00 87.44 93 ASN A N 1
ATOM 747 C CA . ASN A 1 93 ? 14.155 5.710 -2.012 1.00 87.44 93 ASN A CA 1
ATOM 748 C C . ASN A 1 93 ? 13.833 6.938 -1.142 1.00 87.44 93 ASN A C 1
ATOM 750 O O . ASN A 1 93 ? 14.762 7.666 -0.789 1.00 87.44 93 ASN A O 1
ATOM 754 N N . GLY A 1 94 ? 12.549 7.198 -0.873 1.00 63.88 94 GLY A N 1
ATOM 755 C CA . GLY A 1 94 ? 12.082 8.222 0.068 1.00 63.88 94 GLY A CA 1
ATOM 756 C C . GLY A 1 94 ? 12.278 7.803 1.516 1.00 63.88 94 GLY A C 1
ATOM 757 O O . GLY A 1 94 ? 12.548 8.713 2.328 1.00 63.88 94 GLY A O 1
#

pLDDT: mean 83.05, std 14.8, range [47.88, 94.88]

Organism: Gregarina niphandrodes (NCBI:txid110365)

InterPro domains:
  IPR007080 RNA polymerase Rpb1, domain 1 [PF04997] (2-90)

Secondary structure (DSSP, 8-state):
-PPEEEEETTEEEEE-TTSSS---EE----GGGTT---HHHHHHTT--TTT--GGGGS-SSPPPPPGGGS--EEETTEEE--HHHHHHHHHHH-

Sequence (94 aa):
MQPQYRRDNVNILVDFSNSANGREEDLEGDTKRGFKIKLETMKLLGFDTEYARPAWMVIQTLLVPPPCVRPYAQFGSDRSEHDLTLKLLDTLNG

Foldseek 3Di:
DAWDWDDDPPFIWTWPPVPPDGDRDGCPDPCVVVQPDDPVVCVVVVADPPPGRPSVVDPPDDDDDDCVVWPWDDDPPDIGTRPSVVVVVVVVVD

Radius of gyration: 20.58 Å; chains: 1; bounding box: 44×33×60 Å